Protein AF-A0A1S3QS53-F1 (afdb_monomer)

Solvent-accessible surface area (backbone atoms only — not comparable to full-atom values): 6343 Å² total; per-residue (Å²): 112,72,65,60,53,71,73,27,50,76,49,95,85,56,65,49,58,58,57,58,58,62,45,46,65,56,51,43,50,77,37,22,27,27,38,92,88,38,71,75,35,67,43,44,47,79,46,76,48,75,41,63,48,99,82,55,25,57,74,42,71,50,78,50,78,40,78,63,57,66,66,60,80,82,50,77,58,94,80,39,44,70,62,66,73,96,72,88,73,77,90,76,81,80,88,74,91,88,135

Foldseek 3Di:
DVVLQVPQDDPPPDCQVVVVVVVVVVQQLQAFKQDPVHRRHGQKDKDKDFDADPSRHTPHIDIDIGRRPPVVVPDDDPRIGHNPDDDDDDDPPPPDDDD

Sequence (99 aa):
MRYFATVSGAATEANVEEKVLASNPIMEAIGNAKTTRNDNSSRFGKYIEIGFDKHYRIIGANMRTYLLEKSRVVFQVMHHQHTVGPGKSGALVWVGGYG

Radius of gyration: 19.68 Å; Cα contacts (8 Å, |Δi|>4): 110; chains: 1; bounding box: 40×22×64 Å

Nearest PDB structures (foldseek):
  1w7j-assembly1_A-2  TM=9.448E-01  e=2.230E-10  Gallus gallus
  1mmd-assembly1_A  TM=9.081E-01  e=2.998E-07  Dictyostelium discoideum
  1mma-assembly1_A  TM=8.883E-01  e=8.231E-07  Dictyostelium discoideum
  6bih-assembly1_H  TM=8.659E-01  e=4.198E-07  Gallus gallus
  5i0i-assembly2_B  TM=8.007E-01  e=7.592E-06  Homo sapiens

Secondary structure (DSSP, 8-state):
-HHHHHHS---TT--HHHHHHHHHHHHHHHHEEE-SS-TTEE-SEEEEEEEE-TTS-EEEEEEEEE---GGGGT---TT-EESS---------------

Mean predicted aligned error: 12.35 Å

pLDDT: mean 70.64, std 17.49, range [27.09, 89.94]

Structure (mmCIF, N/CA/C/O backbone):
data_AF-A0A1S3QS53-F1
#
_entry.id   AF-A0A1S3QS53-F1
#
loop_
_atom_site.group_PDB
_atom_site.id
_atom_site.type_symbol
_atom_site.label_atom_id
_atom_site.label_alt_id
_atom_site.label_comp_id
_atom_site.label_asym_id
_atom_site.label_entity_id
_atom_site.label_seq_id
_atom_site.pdbx_PDB_ins_code
_atom_site.Cartn_x
_atom_site.Cartn_y
_atom_site.Cartn_z
_atom_site.occupancy
_atom_site.B_iso_or_equiv
_atom_site.auth_seq_id
_atom_site.auth_comp_id
_atom_site.auth_asym_id
_atom_site.auth_atom_id
_atom_site.pdbx_PDB_model_num
ATOM 1 N N . MET A 1 1 ? -9.437 3.469 0.513 1.00 69.75 1 MET A N 1
ATOM 2 C CA . MET A 1 1 ? -8.851 3.930 1.793 1.00 69.75 1 MET A CA 1
ATOM 3 C C . MET A 1 1 ? -9.527 5.175 2.346 1.00 69.75 1 MET A C 1
ATOM 5 O O . MET A 1 1 ? -9.972 5.091 3.478 1.00 69.75 1 MET A O 1
ATOM 9 N N . ARG A 1 2 ? -9.709 6.259 1.571 1.00 72.56 2 ARG A N 1
ATOM 10 C CA . ARG A 1 2 ? -10.377 7.492 2.055 1.00 72.56 2 ARG A CA 1
ATOM 11 C C . ARG A 1 2 ? -11.751 7.271 2.706 1.00 72.56 2 ARG A C 1
ATOM 13 O O . ARG A 1 2 ? -12.019 7.833 3.757 1.00 72.56 2 ARG A O 1
ATOM 20 N N . TYR A 1 3 ? -12.594 6.413 2.120 1.00 80.00 3 TYR A N 1
ATOM 21 C CA . TYR A 1 3 ? -13.925 6.122 2.670 1.00 80.00 3 TYR A CA 1
ATOM 22 C C . TYR A 1 3 ? -13.865 5.580 4.104 1.00 80.00 3 TYR A C 1
ATOM 24 O O . TYR A 1 3 ? -14.456 6.172 4.998 1.00 80.00 3 TYR A O 1
ATOM 32 N N . PHE A 1 4 ? -13.101 4.503 4.331 1.00 73.25 4 PHE A N 1
ATOM 33 C CA . PHE A 1 4 ? -12.984 3.879 5.652 1.00 73.25 4 PHE A CA 1
ATOM 34 C C . PHE A 1 4 ? -12.484 4.852 6.710 1.00 73.25 4 PHE A C 1
ATOM 36 O O . PHE A 1 4 ? -13.006 4.856 7.814 1.00 73.25 4 PHE A O 1
ATOM 43 N N . ALA A 1 5 ? -11.543 5.717 6.352 1.00 69.25 5 ALA A N 1
ATOM 44 C CA . ALA A 1 5 ? -11.017 6.695 7.283 1.00 69.25 5 ALA A CA 1
ATOM 45 C C . ALA A 1 5 ? -11.995 7.826 7.624 1.00 69.25 5 ALA A C 1
ATOM 47 O O . ALA A 1 5 ? -11.999 8.316 8.749 1.00 69.25 5 ALA A O 1
ATOM 48 N N . THR A 1 6 ? -12.867 8.196 6.684 1.00 73.81 6 THR A N 1
ATOM 49 C CA . THR A 1 6 ? -13.917 9.190 6.941 1.00 73.81 6 THR A CA 1
ATOM 50 C C . THR A 1 6 ? -15.003 8.627 7.863 1.00 73.81 6 THR A C 1
ATOM 52 O O . THR A 1 6 ? -15.507 9.340 8.724 1.00 73.81 6 THR A O 1
ATOM 55 N N . VAL A 1 7 ? -15.367 7.349 7.704 1.00 79.31 7 VAL A N 1
ATOM 56 C CA . VAL A 1 7 ? -16.504 6.751 8.428 1.00 79.31 7 VAL A CA 1
ATOM 57 C C . VAL A 1 7 ? -16.133 6.108 9.764 1.00 79.31 7 VAL A C 1
ATOM 59 O O . VAL A 1 7 ? -17.001 5.971 10.619 1.00 79.31 7 VAL A O 1
ATOM 62 N N . SER A 1 8 ? -14.876 5.705 9.970 1.00 69.62 8 SER A N 1
ATOM 63 C CA . SER A 1 8 ? -14.479 4.944 11.163 1.00 69.62 8 SER A CA 1
ATOM 64 C C . SER A 1 8 ? -14.176 5.799 12.394 1.00 69.62 8 SER A C 1
ATOM 66 O O . SER A 1 8 ? -13.903 5.233 13.443 1.00 69.62 8 SER A O 1
ATOM 68 N N . GLY A 1 9 ? -14.165 7.131 12.285 1.00 62.41 9 GLY A N 1
ATOM 69 C CA . GLY A 1 9 ? -13.736 8.033 13.359 1.00 62.41 9 GLY A CA 1
ATOM 70 C C . GLY A 1 9 ? -12.234 7.918 13.652 1.00 62.41 9 GLY A C 1
ATOM 71 O O . GLY A 1 9 ? -11.726 6.858 14.018 1.00 62.41 9 GLY A O 1
ATOM 72 N N . ALA A 1 10 ? -11.489 9.008 13.475 1.00 56.41 10 ALA A N 1
ATOM 73 C CA . ALA A 1 10 ? -10.059 9.022 13.766 1.00 56.41 10 ALA A CA 1
ATOM 74 C C . ALA A 1 10 ? -9.830 8.875 15.281 1.00 56.41 10 ALA A C 1
ATOM 76 O O . ALA A 1 10 ? -10.260 9.720 16.067 1.00 56.41 10 ALA A O 1
ATOM 77 N N . ALA A 1 11 ? -9.156 7.799 15.701 1.00 57.78 11 ALA A N 1
ATOM 78 C CA . ALA A 1 11 ? -8.604 7.721 17.047 1.00 57.78 11 ALA A CA 1
ATOM 79 C C . ALA A 1 11 ? -7.537 8.818 17.172 1.00 57.78 11 ALA A C 1
ATOM 81 O O . ALA A 1 11 ? -6.595 8.867 16.384 1.00 57.78 11 ALA A O 1
ATOM 82 N N . THR A 1 12 ? -7.724 9.706 18.143 1.00 55.88 12 THR A N 1
ATOM 83 C CA . THR A 1 12 ? -7.199 11.078 18.248 1.00 55.88 12 THR A CA 1
ATOM 84 C C . THR A 1 12 ? -5.679 11.279 18.187 1.00 55.88 12 THR A C 1
ATOM 86 O O . THR A 1 12 ? -5.246 12.421 18.229 1.00 55.88 12 THR A O 1
ATOM 89 N N . GLU A 1 13 ? -4.856 10.239 18.035 1.00 53.41 13 GLU A N 1
ATOM 90 C CA . GLU A 1 13 ? -3.390 10.379 17.953 1.00 53.41 13 GLU A CA 1
ATOM 91 C C . GLU A 1 13 ? -2.705 9.491 16.901 1.00 53.41 13 GLU A C 1
ATOM 93 O O . GLU A 1 13 ? -1.505 9.616 16.657 1.00 53.41 13 GLU A O 1
ATOM 98 N N . ALA A 1 14 ? -3.445 8.620 16.210 1.00 57.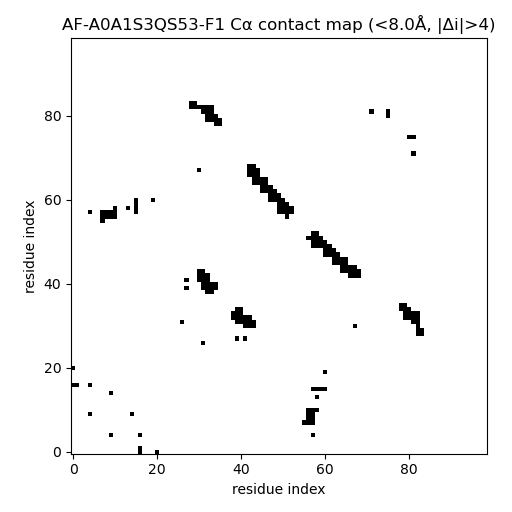03 14 ALA A N 1
ATOM 99 C CA . ALA A 1 14 ? -2.880 7.749 15.189 1.00 57.03 14 ALA A CA 1
ATOM 100 C C . ALA A 1 14 ? -3.615 7.961 13.864 1.00 57.03 14 ALA A C 1
ATOM 102 O O . ALA A 1 14 ? -4.539 7.222 13.530 1.00 57.03 14 ALA A O 1
ATOM 103 N N . ASN A 1 15 ? -3.160 8.937 13.069 1.00 72.56 15 ASN A N 1
ATOM 104 C CA . ASN A 1 15 ? -3.556 9.101 11.664 1.00 72.56 15 ASN A CA 1
ATOM 105 C C . ASN A 1 15 ? -2.985 7.953 10.806 1.00 72.56 15 ASN A C 1
ATOM 107 O O . ASN A 1 15 ? -2.176 8.143 9.897 1.00 72.56 15 ASN A O 1
ATOM 111 N N . VAL A 1 16 ? -3.376 6.717 11.121 1.00 73.44 16 VAL A N 1
ATOM 112 C CA . VAL A 1 16 ? -3.018 5.506 10.377 1.00 73.44 16 VAL A CA 1
ATOM 113 C C . VAL A 1 16 ? -3.454 5.650 8.922 1.00 73.44 16 VAL A C 1
ATOM 115 O O . VAL A 1 16 ? -2.718 5.242 8.028 1.00 73.44 16 VAL A O 1
ATOM 118 N N . GLU A 1 17 ? -4.599 6.295 8.672 1.00 74.19 17 GLU A N 1
ATOM 119 C CA . GLU A 1 17 ? -5.030 6.663 7.322 1.00 74.19 17 GLU A CA 1
ATOM 120 C C . GLU A 1 17 ? -3.949 7.451 6.588 1.00 74.19 17 GLU A C 1
ATOM 122 O O . GLU A 1 17 ? -3.544 7.049 5.501 1.00 74.19 17 GLU A O 1
ATOM 127 N N . GLU A 1 18 ? -3.515 8.575 7.158 1.00 78.12 18 GLU A N 1
ATOM 128 C CA . GLU A 1 18 ? -2.587 9.495 6.509 1.00 78.12 18 GLU A CA 1
ATOM 129 C C . GLU A 1 18 ? -1.287 8.777 6.158 1.00 78.12 18 GLU A C 1
ATOM 131 O O . GLU A 1 18 ? -0.799 8.899 5.039 1.00 78.12 18 GLU A O 1
ATOM 136 N N . LYS A 1 19 ? -0.793 7.919 7.057 1.00 80.12 19 LYS A N 1
ATOM 137 C CA . LYS A 1 19 ? 0.389 7.083 6.813 1.00 80.12 19 LYS A CA 1
ATOM 138 C C . LYS A 1 19 ? 0.166 6.067 5.690 1.00 80.12 19 LYS A C 1
ATOM 140 O O . LYS A 1 19 ? 1.031 5.898 4.831 1.00 80.12 19 LYS A O 1
ATOM 145 N N . VAL A 1 20 ? -0.994 5.408 5.651 1.00 80.88 20 VAL A N 1
ATOM 146 C CA . VAL A 1 20 ? -1.333 4.468 4.569 1.00 80.88 20 VAL A CA 1
ATOM 147 C C . VAL A 1 20 ? -1.495 5.201 3.237 1.00 80.88 20 VAL A C 1
ATOM 149 O O . VAL A 1 20 ? -1.013 4.718 2.214 1.00 80.88 20 VAL A O 1
ATOM 152 N N . LEU A 1 21 ? -2.118 6.379 3.216 1.00 81.38 21 LEU A N 1
ATOM 153 C CA . LEU A 1 21 ? -2.251 7.193 2.008 1.00 81.38 21 LEU A CA 1
ATOM 154 C C . LEU A 1 21 ? -0.897 7.739 1.538 1.00 81.38 21 LEU A C 1
ATOM 156 O O . LEU A 1 21 ? -0.609 7.662 0.345 1.00 81.38 21 LEU A O 1
ATOM 160 N N . ALA A 1 22 ? -0.048 8.200 2.457 1.00 83.56 22 ALA A N 1
ATOM 161 C CA . ALA A 1 22 ? 1.305 8.679 2.178 1.00 83.56 22 ALA A CA 1
ATOM 162 C C . ALA A 1 22 ? 2.236 7.573 1.655 1.00 83.56 22 ALA A C 1
ATOM 164 O O . ALA A 1 22 ? 3.189 7.856 0.933 1.00 83.56 22 ALA A O 1
ATOM 165 N N . SER A 1 23 ? 1.943 6.302 1.953 1.00 83.31 23 SER A N 1
ATOM 166 C CA . SER A 1 23 ? 2.692 5.176 1.386 1.00 83.31 23 SER A CA 1
ATOM 167 C C . SER A 1 23 ? 2.419 4.951 -0.107 1.00 83.31 23 SER A C 1
ATOM 169 O O . SER A 1 23 ? 3.259 4.372 -0.794 1.00 83.31 23 SER A O 1
ATOM 171 N N . ASN A 1 24 ? 1.279 5.416 -0.644 1.00 83.56 24 ASN A N 1
ATOM 172 C CA . ASN A 1 24 ? 0.922 5.174 -2.044 1.00 83.56 24 ASN A CA 1
ATOM 173 C C . ASN A 1 24 ? 1.917 5.823 -3.021 1.00 83.56 24 ASN A C 1
ATOM 175 O O . ASN A 1 24 ? 2.466 5.071 -3.821 1.00 83.56 24 ASN A O 1
ATOM 179 N N . PRO A 1 25 ? 2.249 7.129 -2.935 1.00 86.50 25 PRO A N 1
ATOM 180 C CA . PRO A 1 25 ? 3.251 7.732 -3.817 1.00 86.50 25 PRO A CA 1
ATOM 181 C C . PRO A 1 25 ? 4.600 7.004 -3.808 1.00 86.50 25 PRO A C 1
ATOM 183 O O . PRO A 1 25 ? 5.209 6.824 -4.857 1.00 86.50 25 PRO A O 1
ATOM 186 N N . ILE A 1 26 ? 5.047 6.536 -2.637 1.00 84.50 26 ILE A N 1
ATOM 187 C CA . ILE A 1 26 ? 6.311 5.799 -2.491 1.00 84.50 26 ILE A CA 1
ATOM 188 C C . ILE A 1 26 ? 6.231 4.465 -3.238 1.00 84.50 26 ILE A C 1
ATOM 190 O O . ILE A 1 26 ? 7.106 4.135 -4.034 1.00 84.50 26 ILE A O 1
ATOM 194 N N . MET A 1 27 ? 5.159 3.713 -3.003 1.00 83.12 27 MET A N 1
ATOM 195 C CA . MET A 1 27 ? 4.927 2.404 -3.612 1.00 83.12 27 MET A CA 1
ATOM 196 C C . MET A 1 27 ? 4.732 2.491 -5.131 1.00 83.12 27 MET A C 1
ATOM 198 O O . MET A 1 27 ? 5.162 1.602 -5.864 1.00 83.12 27 MET A O 1
ATOM 202 N N . GLU A 1 28 ? 4.109 3.566 -5.609 1.00 83.38 28 GLU A N 1
ATOM 203 C CA . GLU A 1 28 ? 3.974 3.846 -7.035 1.00 83.38 28 GLU A CA 1
ATOM 204 C C . GLU A 1 28 ? 5.326 4.207 -7.657 1.00 83.38 28 GLU A C 1
ATOM 206 O O . GLU A 1 28 ? 5.687 3.648 -8.689 1.00 83.38 28 GLU A O 1
ATOM 211 N N . ALA A 1 29 ? 6.125 5.052 -6.999 1.00 79.81 29 ALA A N 1
ATOM 212 C CA . ALA A 1 29 ? 7.443 5.438 -7.495 1.00 79.81 29 ALA A CA 1
ATOM 213 C C . ALA A 1 29 ? 8.395 4.241 -7.663 1.00 79.81 29 ALA A C 1
ATOM 215 O O . ALA A 1 29 ? 9.167 4.215 -8.620 1.00 79.81 29 ALA A O 1
ATOM 216 N N . ILE A 1 30 ? 8.335 3.245 -6.773 1.00 80.06 30 ILE A N 1
ATOM 217 C CA . ILE A 1 30 ? 9.228 2.070 -6.814 1.00 80.06 30 ILE A CA 1
ATOM 218 C C . ILE A 1 30 ? 8.677 0.885 -7.614 1.00 80.06 30 ILE A C 1
ATOM 220 O O . ILE A 1 30 ? 9.435 -0.009 -7.981 1.00 80.06 30 ILE A O 1
ATOM 224 N N . GLY A 1 31 ? 7.360 0.812 -7.802 1.00 77.00 31 GLY A N 1
ATOM 225 C CA . GLY A 1 31 ? 6.698 -0.417 -8.239 1.00 77.00 31 GLY A CA 1
ATOM 226 C C . GLY A 1 31 ? 5.741 -0.246 -9.410 1.00 77.00 31 GLY A C 1
ATOM 227 O O . GLY A 1 31 ? 5.253 -1.253 -9.936 1.00 77.00 31 GLY A O 1
ATOM 228 N N . ASN A 1 32 ? 5.471 0.986 -9.840 1.00 84.62 32 ASN A N 1
ATOM 229 C CA . ASN A 1 32 ? 4.718 1.235 -11.057 1.00 84.62 32 ASN A CA 1
ATOM 230 C C . ASN A 1 32 ? 5.661 1.457 -12.237 1.00 84.62 32 ASN A C 1
ATOM 232 O O . ASN A 1 32 ? 6.807 1.867 -12.097 1.00 84.62 32 ASN A O 1
ATOM 236 N N . ALA A 1 33 ? 5.173 1.151 -13.430 1.00 77.94 33 ALA A N 1
ATOM 237 C CA . ALA A 1 33 ? 5.882 1.413 -14.667 1.00 77.94 33 ALA A CA 1
ATOM 238 C C . ALA A 1 33 ? 4.889 1.840 -15.743 1.00 77.94 33 ALA A C 1
ATOM 240 O O . ALA A 1 33 ? 3.743 1.372 -15.781 1.00 77.94 33 ALA A O 1
ATOM 241 N N . LYS A 1 34 ? 5.360 2.675 -16.664 1.00 82.81 34 LYS A N 1
ATOM 242 C CA . LYS A 1 34 ? 4.627 2.996 -17.877 1.00 82.81 34 LYS A CA 1
ATOM 243 C C . LYS A 1 34 ? 4.627 1.792 -18.804 1.00 82.81 34 LYS A C 1
ATOM 245 O O . LYS A 1 34 ? 5.658 1.170 -1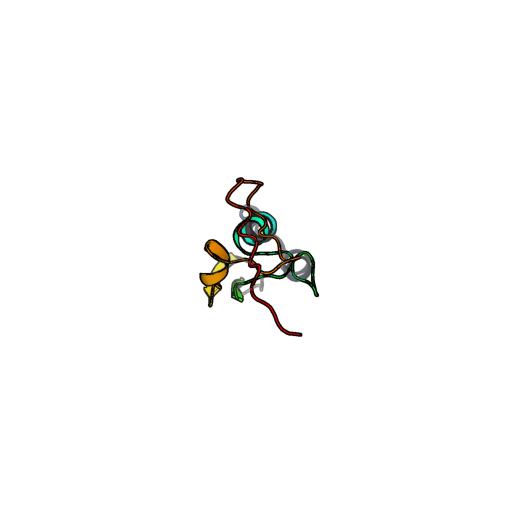9.082 1.00 82.81 34 LYS A O 1
ATOM 250 N N . THR A 1 35 ? 3.442 1.470 -19.296 1.00 77.50 35 THR A N 1
ATOM 251 C CA . THR A 1 35 ? 3.210 0.424 -20.280 1.00 77.50 35 THR A CA 1
ATOM 252 C C . THR A 1 35 ? 2.483 0.966 -21.494 1.00 77.50 35 THR A C 1
ATOM 254 O O . THR A 1 35 ? 1.862 2.017 -21.420 1.00 77.50 35 THR A O 1
ATOM 257 N N . THR A 1 36 ? 2.496 0.220 -22.596 1.00 75.75 36 THR A N 1
ATOM 258 C CA . THR A 1 36 ? 1.715 0.552 -23.799 1.00 75.75 36 THR A CA 1
ATOM 259 C C . THR A 1 36 ? 0.218 0.743 -23.538 1.00 75.75 36 THR A C 1
ATOM 261 O O . THR A 1 36 ? -0.439 1.437 -24.303 1.00 75.75 36 THR A O 1
ATOM 264 N N . ARG A 1 37 ? -0.334 0.136 -22.475 1.00 79.25 37 ARG A N 1
ATOM 265 C CA . ARG A 1 37 ? -1.770 0.184 -22.141 1.00 79.25 37 ARG A CA 1
ATOM 266 C C . ARG A 1 37 ? -2.118 1.100 -20.968 1.00 79.25 37 ARG A C 1
ATOM 268 O O . ARG A 1 37 ? -3.275 1.474 -20.825 1.00 79.25 37 ARG A O 1
ATOM 275 N N . ASN A 1 38 ? -1.160 1.394 -20.094 1.00 81.69 38 ASN A N 1
ATOM 276 C CA . ASN A 1 38 ? -1.371 2.185 -18.883 1.00 81.69 38 ASN A CA 1
ATOM 277 C C . ASN A 1 38 ? -0.057 2.854 -18.472 1.00 81.69 38 ASN A C 1
ATOM 279 O O . ASN A 1 38 ? 0.944 2.164 -18.252 1.00 81.69 38 ASN A O 1
ATOM 283 N N . ASP A 1 39 ? -0.086 4.175 -18.331 1.00 81.88 39 ASP A N 1
ATOM 284 C CA . ASP A 1 39 ? 1.067 4.994 -17.962 1.00 81.88 39 ASP A CA 1
ATOM 285 C C . ASP A 1 39 ? 1.515 4.816 -16.500 1.00 81.88 39 ASP A C 1
ATOM 287 O O . ASP A 1 39 ? 2.664 5.111 -16.187 1.00 81.88 39 ASP A O 1
ATOM 291 N N . ASN A 1 40 ? 0.660 4.281 -15.621 1.00 82.62 40 ASN A N 1
ATOM 292 C CA . ASN A 1 40 ? 0.957 4.048 -14.205 1.00 82.62 40 ASN A CA 1
ATOM 293 C C . ASN A 1 40 ? 0.559 2.620 -13.779 1.00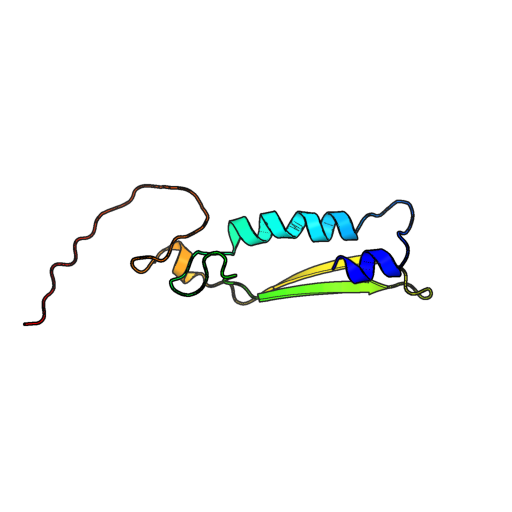 82.62 40 ASN A C 1
ATOM 295 O O . ASN A 1 40 ? -0.221 2.413 -12.848 1.00 82.62 40 ASN A O 1
ATOM 299 N N . SER A 1 41 ? 1.041 1.605 -14.505 1.00 81.25 41 SER A N 1
ATOM 300 C CA . SER A 1 41 ? 0.724 0.207 -14.194 1.00 81.25 41 SER A CA 1
ATOM 301 C C . SER A 1 41 ? 1.549 -0.280 -13.006 1.00 81.25 41 SER A C 1
ATOM 303 O O . SER A 1 41 ? 2.759 -0.459 -13.134 1.00 81.25 41 SER A O 1
ATOM 305 N N . SER A 1 42 ? 0.901 -0.636 -11.896 1.00 83.88 42 SER A N 1
ATOM 306 C CA .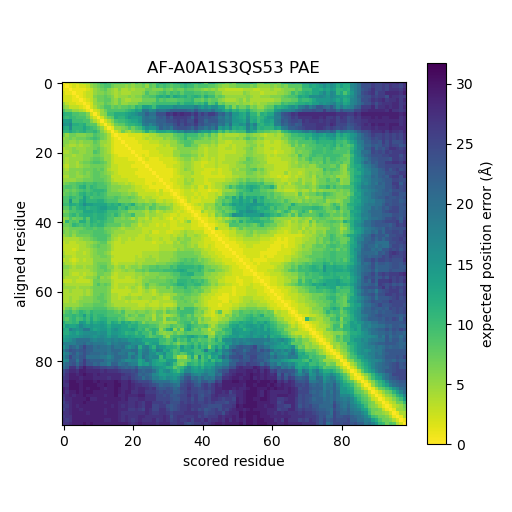 SER A 1 42 ? 1.559 -1.385 -10.818 1.00 83.88 42 SER A CA 1
ATOM 307 C C . SER A 1 42 ? 2.050 -2.745 -11.307 1.00 83.88 42 SER A C 1
ATOM 309 O O . SER A 1 42 ? 1.323 -3.482 -11.980 1.00 83.88 42 SER A O 1
ATOM 311 N N . ARG A 1 43 ? 3.307 -3.067 -10.991 1.00 85.19 43 ARG A N 1
ATOM 312 C CA . ARG A 1 43 ? 3.995 -4.316 -11.368 1.00 85.19 43 ARG A CA 1
ATOM 313 C C . ARG A 1 43 ? 4.265 -5.219 -10.163 1.00 85.19 43 ARG A C 1
ATOM 315 O O . ARG A 1 43 ? 5.146 -6.074 -10.194 1.00 85.19 43 ARG A O 1
ATOM 322 N N . PHE A 1 44 ? 3.487 -5.011 -9.108 1.00 87.31 44 PHE A N 1
ATOM 323 C CA . PHE A 1 44 ? 3.434 -5.815 -7.898 1.00 87.31 44 PHE A CA 1
ATOM 324 C C . PHE A 1 44 ? 1.985 -5.860 -7.397 1.00 87.31 44 PHE A C 1
ATOM 326 O O . PHE A 1 44 ? 1.208 -4.926 -7.604 1.00 87.31 44 PHE A O 1
ATOM 333 N N . GLY A 1 45 ? 1.620 -6.947 -6.726 1.00 86.38 45 GLY A N 1
ATOM 334 C CA . GLY A 1 45 ? 0.391 -7.036 -5.948 1.00 86.38 45 GLY A CA 1
ATOM 335 C C . GLY A 1 45 ? 0.568 -6.340 -4.602 1.00 86.38 45 GLY A C 1
ATOM 336 O O . GLY A 1 45 ? 1.564 -6.563 -3.914 1.00 86.38 45 GLY A O 1
ATOM 337 N N . LYS A 1 46 ? -0.405 -5.515 -4.210 1.00 87.12 46 LYS A N 1
ATOM 338 C CA . LYS A 1 46 ? -0.441 -4.831 -2.911 1.00 87.12 46 LYS A CA 1
ATOM 339 C C . LYS A 1 46 ? -1.637 -5.326 -2.109 1.00 87.12 46 LYS A C 1
ATOM 341 O O . LYS A 1 46 ? -2.770 -5.169 -2.555 1.00 87.12 46 LYS A O 1
ATOM 346 N N . TYR A 1 47 ? -1.391 -5.873 -0.927 1.00 87.31 47 TYR A N 1
ATOM 347 C CA . TYR A 1 47 ? -2.421 -6.212 0.048 1.00 87.31 47 TYR A CA 1
ATOM 348 C C . TYR A 1 47 ? -2.284 -5.293 1.259 1.00 87.31 47 TYR A C 1
ATOM 350 O O . TYR A 1 47 ? -1.187 -5.141 1.794 1.00 87.31 47 TYR A O 1
ATOM 358 N N . ILE A 1 48 ? -3.383 -4.664 1.669 1.00 87.38 48 ILE A N 1
ATOM 359 C CA . ILE A 1 48 ? -3.431 -3.797 2.848 1.00 87.38 48 ILE A CA 1
ATOM 360 C C . ILE A 1 48 ? -4.492 -4.362 3.782 1.00 87.38 48 ILE A C 1
ATOM 362 O O . ILE A 1 48 ? -5.675 -4.375 3.450 1.00 87.38 48 ILE A O 1
ATOM 366 N N . GLU A 1 49 ? -4.051 -4.823 4.941 1.00 88.88 49 GLU A N 1
ATOM 367 C CA . GLU A 1 49 ? -4.887 -5.254 6.050 1.00 88.88 49 GLU A CA 1
ATOM 368 C C . GLU A 1 49 ? -5.187 -4.044 6.936 1.00 88.88 49 GLU A C 1
ATOM 370 O O . GLU A 1 49 ? -4.273 -3.297 7.287 1.00 88.88 49 GLU A O 1
ATOM 375 N N . ILE A 1 50 ? -6.456 -3.834 7.287 1.00 86.50 50 ILE A N 1
ATOM 376 C CA . ILE A 1 50 ? -6.895 -2.741 8.161 1.00 86.50 50 ILE A CA 1
ATOM 377 C C . ILE A 1 50 ? -7.427 -3.366 9.447 1.00 86.50 50 ILE A C 1
ATOM 379 O O . ILE A 1 50 ? -8.360 -4.165 9.407 1.00 86.50 50 ILE A O 1
ATOM 383 N N . GLY A 1 51 ? -6.833 -2.998 10.578 1.00 87.38 51 GLY A N 1
ATOM 384 C CA . GLY A 1 51 ? -7.290 -3.424 11.895 1.00 87.38 51 GLY A CA 1
ATOM 385 C C . GLY A 1 51 ? -8.384 -2.500 12.417 1.00 87.38 51 GLY A C 1
ATOM 386 O O . GLY A 1 51 ? -8.231 -1.276 12.374 1.00 87.38 51 GLY A O 1
ATOM 387 N N . PHE A 1 52 ? -9.445 -3.092 12.966 1.00 86.56 52 PHE A N 1
ATOM 388 C CA . PHE A 1 52 ? -10.543 -2.378 13.618 1.00 86.56 52 PHE A CA 1
ATOM 389 C C . PHE A 1 52 ? -10.666 -2.780 15.090 1.00 86.56 52 PHE A C 1
ATOM 391 O O . PHE A 1 52 ? -10.425 -3.936 15.442 1.00 86.56 52 PHE A O 1
ATOM 398 N N . ASP A 1 53 ? -11.053 -1.837 15.950 1.00 86.25 53 ASP A N 1
ATOM 399 C CA . ASP A 1 53 ? -11.459 -2.145 17.324 1.00 86.25 53 ASP A CA 1
ATOM 400 C C . ASP A 1 53 ? -12.922 -2.619 17.409 1.00 86.25 53 ASP A C 1
ATOM 402 O O . ASP A 1 53 ? -13.659 -2.666 16.423 1.00 86.25 53 ASP A O 1
ATOM 406 N N . LYS A 1 54 ? -13.371 -2.948 18.627 1.00 89.94 54 LYS A N 1
ATOM 407 C CA . LYS A 1 54 ? -14.757 -3.367 18.907 1.00 89.94 54 LYS A CA 1
ATOM 408 C C . LYS A 1 54 ? -15.810 -2.288 18.609 1.00 89.94 54 LYS A C 1
ATOM 410 O O . LYS A 1 54 ? -16.991 -2.606 18.562 1.00 89.94 54 LYS A O 1
ATOM 415 N N . HIS A 1 55 ? -15.392 -1.037 18.426 1.00 87.00 55 HIS A N 1
ATOM 416 C CA . HIS A 1 55 ? -16.243 0.095 18.064 1.00 87.00 55 HIS A CA 1
ATOM 417 C C . HIS A 1 55 ? -16.092 0.467 16.579 1.00 87.00 55 HIS A C 1
ATOM 419 O O . HIS A 1 55 ? -16.513 1.548 16.179 1.00 87.00 55 HIS A O 1
ATOM 425 N N . TYR A 1 56 ? -15.497 -0.416 15.766 1.00 83.38 56 TYR A N 1
ATOM 426 C CA . TYR A 1 56 ? -15.251 -0.230 14.334 1.00 83.38 56 TYR A CA 1
ATOM 427 C C . TYR A 1 56 ? -14.360 0.970 13.983 1.00 83.38 56 TYR A C 1
ATOM 429 O O . TYR A 1 56 ? -14.410 1.483 12.863 1.00 83.38 56 TYR A O 1
ATOM 437 N N . ARG A 1 57 ? -13.494 1.392 14.907 1.00 81.75 57 ARG A N 1
ATOM 438 C CA . ARG A 1 57 ? -12.490 2.434 14.666 1.00 81.75 57 ARG A CA 1
ATOM 439 C C . ARG A 1 57 ? -11.204 1.818 14.146 1.00 81.75 57 ARG A C 1
ATOM 441 O O . ARG A 1 57 ? -10.809 0.739 14.587 1.00 81.75 57 ARG A O 1
ATOM 448 N N . ILE A 1 58 ? -10.532 2.506 13.226 1.00 81.12 58 ILE A N 1
ATOM 449 C CA . ILE A 1 58 ? -9.246 2.049 12.687 1.00 81.12 58 ILE A CA 1
ATOM 450 C C . ILE A 1 58 ? -8.180 2.151 13.781 1.00 81.12 58 ILE A C 1
ATOM 452 O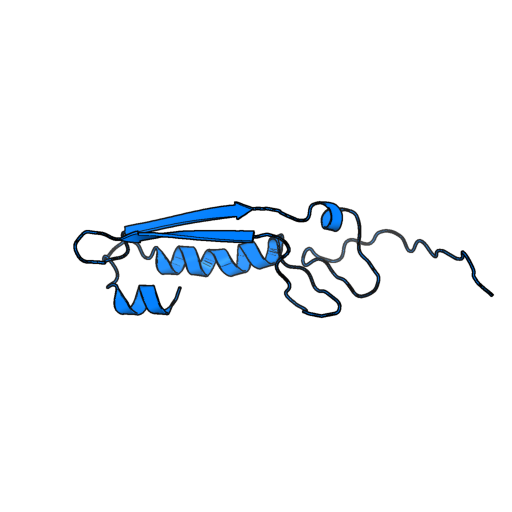 O . ILE A 1 58 ? -7.928 3.232 14.309 1.00 81.12 58 ILE A O 1
ATOM 456 N N . ILE A 1 59 ? -7.529 1.028 14.085 1.00 85.06 59 ILE A N 1
ATOM 457 C CA . ILE A 1 59 ? -6.438 0.948 15.074 1.00 85.06 59 ILE A CA 1
ATOM 458 C C . ILE A 1 59 ? -5.060 0.782 14.436 1.00 85.06 59 ILE A C 1
ATOM 460 O O . ILE A 1 59 ? -4.043 1.009 15.086 1.00 85.06 59 ILE A O 1
ATOM 464 N N . GLY A 1 60 ? -5.002 0.374 13.169 1.00 84.94 60 GLY A N 1
ATOM 465 C CA . GLY A 1 60 ? -3.745 0.056 12.508 1.00 84.94 60 GLY A CA 1
ATOM 466 C C . GLY A 1 60 ? -3.938 -0.448 11.087 1.00 84.94 60 GLY A C 1
ATOM 467 O O . GLY A 1 60 ? -5.053 -0.746 10.658 1.00 84.94 60 GLY A O 1
ATOM 468 N N . ALA A 1 61 ? -2.832 -0.542 10.356 1.00 86.12 61 ALA A N 1
ATOM 469 C CA . ALA A 1 61 ? -2.801 -1.156 9.041 1.00 86.12 61 ALA A CA 1
ATOM 470 C C . ALA A 1 61 ? -1.477 -1.893 8.827 1.00 86.12 61 ALA A C 1
ATOM 472 O O . ALA A 1 61 ? -0.429 -1.440 9.288 1.00 86.12 61 ALA A O 1
ATOM 473 N N . ASN A 1 62 ? -1.526 -3.011 8.109 1.00 86.94 62 ASN A N 1
ATOM 474 C CA . ASN A 1 62 ? 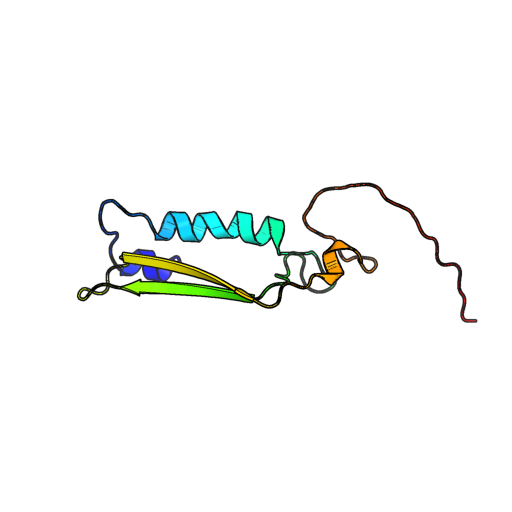-0.354 -3.777 7.703 1.00 86.94 62 ASN A CA 1
ATOM 475 C C . ASN A 1 62 ? -0.363 -3.938 6.181 1.00 86.94 62 ASN A C 1
ATOM 477 O O . ASN A 1 62 ? -1.401 -4.226 5.590 1.00 86.94 62 ASN A O 1
ATOM 481 N N . MET A 1 63 ? 0.782 -3.740 5.535 1.00 85.19 63 MET A N 1
ATOM 482 C CA . MET A 1 63 ? 0.909 -3.861 4.088 1.00 85.19 63 MET A CA 1
ATOM 483 C C . MET A 1 63 ? 1.826 -5.023 3.731 1.00 85.19 63 MET A C 1
ATOM 485 O O . MET A 1 63 ? 2.933 -5.141 4.249 1.00 85.19 63 MET A O 1
ATOM 489 N N . ARG A 1 64 ? 1.384 -5.847 2.783 1.00 87.94 64 ARG A N 1
ATOM 490 C CA . ARG A 1 64 ? 2.179 -6.926 2.196 1.00 87.94 64 ARG A CA 1
ATOM 491 C C . ARG A 1 64 ? 2.232 -6.766 0.684 1.00 87.94 64 ARG A C 1
ATOM 493 O O . ARG A 1 64 ? 1.223 -6.460 0.045 1.00 87.94 64 ARG A O 1
ATOM 500 N N . THR A 1 65 ? 3.412 -6.969 0.115 1.00 85.69 65 THR A N 1
ATOM 501 C CA . THR A 1 65 ? 3.636 -6.925 -1.330 1.00 85.69 65 THR A CA 1
ATOM 502 C C . THR A 1 65 ? 3.912 -8.319 -1.865 1.00 85.69 65 THR A C 1
ATOM 504 O O . THR A 1 65 ? 4.555 -9.142 -1.217 1.00 85.69 65 THR A O 1
ATOM 507 N N . TYR A 1 66 ? 3.406 -8.588 -3.063 1.00 85.81 66 TYR A N 1
ATOM 508 C CA . TYR A 1 66 ? 3.489 -9.894 -3.701 1.00 85.81 66 TYR A CA 1
ATOM 509 C C . TYR A 1 66 ? 3.868 -9.746 -5.170 1.00 85.81 66 TYR A C 1
ATOM 511 O O . TYR A 1 66 ? 3.508 -8.761 -5.809 1.00 85.81 66 TYR A O 1
ATOM 519 N N . LEU A 1 67 ? 4.549 -10.758 -5.716 1.00 84.25 67 LEU A N 1
ATOM 520 C CA . LEU A 1 67 ? 4.752 -10.923 -7.161 1.00 84.25 67 LEU A CA 1
ATOM 521 C C . LEU A 1 67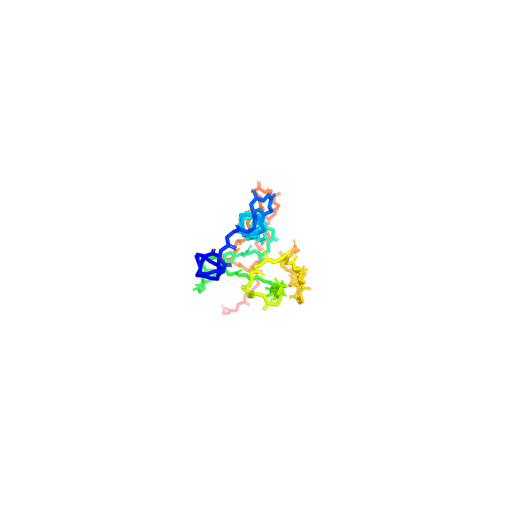 ? 5.332 -9.680 -7.863 1.00 84.25 67 LEU A C 1
ATOM 523 O O . LEU A 1 67 ? 4.845 -9.271 -8.914 1.00 84.25 67 LEU A O 1
ATOM 527 N N . LEU A 1 68 ? 6.372 -9.074 -7.282 1.00 81.62 68 LEU A N 1
ATOM 528 C CA . LEU A 1 68 ? 7.109 -8.001 -7.950 1.00 81.62 68 LEU A CA 1
ATOM 529 C C . LEU A 1 68 ? 7.756 -8.539 -9.234 1.00 81.62 68 LEU A C 1
ATOM 531 O O . LEU A 1 68 ? 8.529 -9.500 -9.191 1.00 81.62 68 LEU A O 1
ATOM 535 N N . GLU A 1 69 ? 7.481 -7.906 -10.371 1.00 78.81 69 GLU A N 1
ATOM 536 C CA . GLU A 1 69 ? 8.062 -8.275 -11.663 1.00 78.81 69 GLU A CA 1
ATOM 537 C C . GLU A 1 69 ? 9.539 -7.856 -11.759 1.00 78.81 69 GLU A C 1
ATOM 539 O O . GLU A 1 69 ? 9.897 -6.839 -12.355 1.00 78.81 69 GLU A O 1
ATOM 544 N N . LYS A 1 70 ? 10.422 -8.672 -11.172 1.00 75.50 70 LYS A N 1
ATOM 545 C CA . LYS A 1 70 ? 11.871 -8.414 -11.105 1.00 75.50 70 LYS A CA 1
ATOM 546 C C . LYS A 1 70 ? 12.533 -8.223 -12.477 1.00 75.50 70 LYS A C 1
ATOM 548 O O . LYS A 1 70 ? 13.508 -7.485 -12.576 1.00 75.50 70 LYS A O 1
ATOM 553 N N . SER A 1 71 ? 12.015 -8.847 -13.538 1.00 73.56 71 SER A N 1
ATOM 554 C CA . SER A 1 71 ? 12.578 -8.749 -14.895 1.00 73.56 71 SER A CA 1
ATOM 555 C C . SER A 1 71 ? 12.593 -7.316 -15.445 1.00 73.56 71 SER A C 1
ATOM 557 O O . SER A 1 71 ? 13.487 -6.973 -16.216 1.00 73.56 71 SER A O 1
ATOM 559 N N . ARG A 1 72 ? 11.682 -6.439 -15.000 1.00 68.50 72 ARG A N 1
ATOM 560 C CA . ARG A 1 72 ? 11.640 -5.021 -15.413 1.00 68.50 72 ARG A CA 1
ATOM 561 C C . ARG A 1 72 ? 12.766 -4.156 -14.862 1.00 68.50 72 ARG A C 1
ATOM 563 O O . ARG A 1 72 ? 12.920 -3.013 -15.294 1.00 68.50 72 ARG A O 1
ATOM 570 N N . VAL A 1 73 ? 13.537 -4.674 -13.909 1.00 69.12 73 VAL A N 1
ATOM 571 C CA . VAL A 1 73 ? 14.737 -3.991 -13.413 1.00 69.12 73 VAL A CA 1
ATOM 572 C C . VAL A 1 73 ? 15.827 -3.990 -14.485 1.00 69.12 73 VAL A C 1
ATOM 574 O O . VAL A 1 73 ? 16.557 -3.015 -14.608 1.00 69.12 73 VAL A O 1
ATOM 577 N N . VAL A 1 74 ? 15.911 -5.055 -15.288 1.00 70.56 74 VAL A N 1
ATOM 578 C CA . VAL A 1 74 ? 17.006 -5.267 -16.249 1.00 70.56 74 VAL A CA 1
ATOM 579 C C . VAL A 1 74 ? 16.565 -5.215 -17.713 1.00 70.56 74 VAL A C 1
ATOM 581 O O . VAL A 1 74 ? 17.413 -5.132 -18.594 1.00 70.56 74 VAL A O 1
ATOM 584 N N . PHE A 1 75 ? 15.257 -5.257 -17.993 1.00 69.56 75 PHE A N 1
ATOM 585 C CA . PHE A 1 75 ? 14.730 -5.325 -19.355 1.00 69.56 75 PHE A CA 1
ATOM 586 C C . PHE A 1 75 ? 13.501 -4.430 -19.558 1.00 69.56 75 PHE A C 1
ATOM 588 O O . PHE A 1 75 ? 12.552 -4.460 -18.770 1.00 69.56 75 PHE A O 1
ATOM 595 N N . GLN A 1 76 ? 13.495 -3.661 -20.652 1.00 63.56 76 GLN A N 1
ATOM 596 C CA . GLN A 1 76 ? 12.374 -2.814 -21.065 1.00 63.56 76 GLN A CA 1
ATOM 597 C C . GLN A 1 76 ? 12.130 -2.958 -22.570 1.00 63.56 76 GLN A C 1
ATOM 599 O O . GLN A 1 76 ? 13.056 -2.885 -23.373 1.00 63.56 76 GLN A O 1
ATOM 604 N N . VAL A 1 77 ? 10.865 -3.156 -22.948 1.00 67.94 77 VAL A N 1
ATOM 605 C CA . VAL A 1 77 ? 10.426 -3.151 -24.351 1.00 67.94 77 VAL A CA 1
ATOM 606 C C . VAL A 1 77 ? 10.238 -1.700 -24.801 1.00 67.94 77 VAL A C 1
ATOM 608 O O . VAL A 1 77 ? 9.830 -0.861 -23.998 1.00 67.94 77 VAL A O 1
ATOM 611 N N . MET A 1 78 ? 10.498 -1.404 -26.078 1.00 59.38 78 MET A N 1
ATOM 612 C CA . MET A 1 78 ? 10.216 -0.100 -26.698 1.00 59.38 78 MET A CA 1
ATOM 613 C C . MET A 1 78 ? 8.835 0.438 -26.266 1.00 59.38 78 MET A C 1
ATOM 615 O O . MET A 1 78 ? 7.846 -0.294 -26.271 1.00 59.38 78 MET A O 1
ATOM 619 N N . HIS A 1 79 ? 8.786 1.713 -25.862 1.00 59.34 79 HIS A N 1
ATOM 620 C CA . HIS A 1 79 ? 7.619 2.426 -25.302 1.00 59.34 79 HIS A CA 1
ATOM 621 C C . HIS A 1 79 ? 7.151 2.040 -23.882 1.00 59.34 79 HIS A C 1
ATOM 623 O O . HIS A 1 79 ? 6.201 2.643 -23.380 1.00 59.34 79 HIS A O 1
ATOM 629 N N . HIS A 1 80 ? 7.823 1.116 -23.190 1.00 59.00 80 HIS A N 1
ATOM 630 C CA . HIS A 1 80 ? 7.665 0.923 -21.745 1.00 59.00 80 HIS A CA 1
ATOM 631 C C . HIS A 1 80 ? 8.773 1.678 -20.995 1.00 59.00 80 HIS A C 1
ATOM 633 O O . HIS A 1 80 ? 9.939 1.549 -21.348 1.00 59.00 80 HIS A O 1
ATOM 639 N N . GLN A 1 81 ? 8.427 2.444 -19.957 1.00 60.25 81 GLN A N 1
ATOM 640 C CA . GLN A 1 81 ? 9.398 3.177 -19.129 1.00 60.25 81 GLN A CA 1
ATOM 641 C C . GLN A 1 81 ? 9.250 2.788 -17.658 1.00 60.25 81 GLN A C 1
ATOM 643 O O . GLN A 1 81 ? 8.138 2.663 -17.146 1.00 60.25 81 GLN A O 1
ATOM 648 N N . HIS A 1 82 ? 10.376 2.608 -16.971 1.00 58.22 82 HIS A N 1
ATOM 649 C CA . HIS A 1 82 ? 10.416 2.493 -15.513 1.00 58.22 82 HIS A CA 1
ATOM 650 C C . HIS A 1 82 ? 10.384 3.902 -14.897 1.00 58.22 82 HIS A C 1
ATOM 652 O O . HIS A 1 82 ? 10.917 4.847 -15.471 1.00 58.22 82 HIS A O 1
ATOM 658 N N . THR A 1 83 ? 9.748 4.047 -13.739 1.00 52.00 83 THR A N 1
ATOM 659 C CA . THR A 1 83 ? 9.612 5.299 -12.974 1.00 52.00 83 THR A CA 1
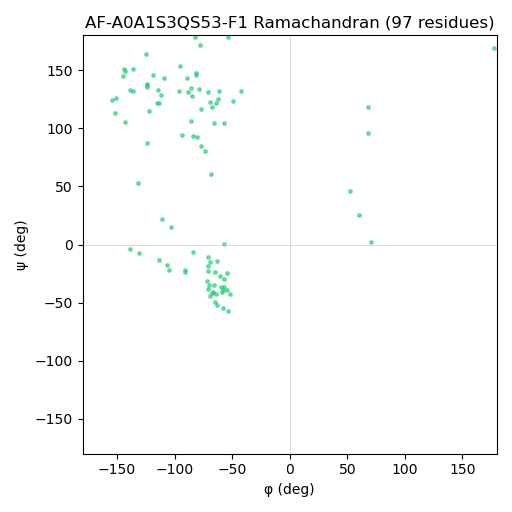ATOM 660 C C . THR A 1 83 ? 10.908 5.823 -12.344 1.00 52.00 83 THR A C 1
ATOM 662 O O . THR A 1 83 ? 10.952 6.990 -11.959 1.00 52.00 83 THR A O 1
ATOM 665 N N . VAL A 1 84 ? 11.975 5.020 -12.240 1.00 43.59 84 VAL A N 1
ATOM 666 C CA . VAL A 1 84 ? 13.268 5.482 -11.704 1.00 43.59 84 VAL A CA 1
ATOM 667 C C . VAL A 1 84 ? 14.069 6.140 -12.834 1.00 43.59 84 VAL A C 1
ATOM 669 O O . VAL A 1 84 ? 14.194 5.560 -13.907 1.00 43.59 84 VAL A O 1
ATOM 672 N N . GLY A 1 85 ? 14.538 7.370 -12.592 1.00 37.09 85 GLY A N 1
ATOM 673 C CA . GLY A 1 85 ? 14.970 8.374 -13.577 1.00 37.09 85 GLY A CA 1
ATOM 674 C C . GLY A 1 85 ? 16.022 7.983 -14.637 1.00 37.09 85 GLY A C 1
ATOM 675 O O . GLY A 1 85 ? 16.530 6.864 -14.673 1.00 37.09 85 GLY A O 1
ATOM 676 N N . PRO A 1 86 ? 16.371 8.930 -15.533 1.00 40.41 86 PRO A N 1
ATOM 677 C CA . PRO A 1 86 ? 17.027 8.652 -16.806 1.00 40.41 86 PRO A CA 1
ATOM 678 C C . PRO A 1 86 ? 18.520 8.350 -16.618 1.00 40.41 86 PRO A C 1
ATOM 680 O O . PRO A 1 86 ? 19.381 9.215 -16.763 1.00 40.41 86 PRO A O 1
ATOM 683 N N . GLY A 1 87 ? 18.838 7.095 -16.316 1.00 38.38 87 GLY A N 1
ATOM 684 C CA . GLY A 1 87 ? 20.181 6.542 -16.434 1.00 38.38 87 GLY A CA 1
ATOM 685 C C . GLY A 1 87 ? 20.404 6.049 -17.858 1.00 38.38 87 GLY A C 1
ATOM 686 O O . GLY A 1 87 ? 19.855 5.028 -18.259 1.00 38.38 87 GLY A O 1
ATOM 687 N N . LYS A 1 88 ? 21.197 6.785 -18.641 1.00 46.50 88 LYS A N 1
ATOM 688 C CA . LYS A 1 88 ? 21.692 6.345 -19.950 1.00 46.50 88 LYS A CA 1
ATOM 689 C C . LYS A 1 88 ? 22.301 4.937 -19.840 1.00 46.50 88 LYS A C 1
ATOM 691 O O . LYS A 1 88 ? 23.286 4.767 -19.131 1.00 46.50 88 LYS A O 1
ATOM 696 N N . SER A 1 89 ? 21.825 3.974 -20.627 1.00 37.03 89 SER A N 1
ATOM 697 C CA . SER A 1 89 ? 22.677 2.874 -21.089 1.00 37.03 89 SER A CA 1
ATOM 698 C C . SER A 1 89 ? 22.192 2.339 -22.431 1.00 37.03 89 SER A C 1
ATOM 700 O O . SER A 1 89 ? 21.121 1.749 -22.513 1.00 37.03 89 SER A O 1
ATOM 702 N N . GLY A 1 90 ? 23.019 2.540 -23.458 1.00 35.75 90 GLY A N 1
ATOM 703 C CA . GLY A 1 90 ? 23.118 1.647 -24.607 1.00 35.75 90 GLY A CA 1
ATOM 704 C C . GLY A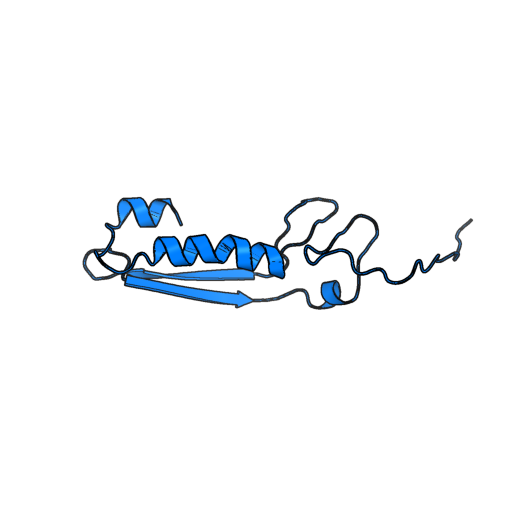 1 90 ? 21.907 1.592 -25.527 1.00 35.75 90 GLY A C 1
ATOM 705 O O . GLY A 1 90 ? 21.017 0.767 -25.355 1.00 35.75 90 GLY A O 1
ATOM 706 N N . ALA A 1 91 ? 21.956 2.371 -26.606 1.00 38.09 91 ALA A N 1
ATOM 707 C CA . ALA A 1 91 ? 21.362 1.915 -27.851 1.00 38.09 91 ALA A CA 1
ATOM 708 C C . ALA A 1 91 ? 22.020 0.573 -28.220 1.00 38.09 91 ALA A C 1
ATOM 710 O O . ALA A 1 91 ? 23.167 0.551 -28.660 1.00 38.09 91 ALA A O 1
ATOM 711 N N . LEU A 1 92 ? 21.317 -0.542 -28.021 1.00 33.22 92 LEU A N 1
ATOM 712 C CA . LEU A 1 92 ? 21.581 -1.748 -28.793 1.00 33.22 92 LEU A CA 1
ATOM 713 C C . LEU A 1 92 ? 20.611 -1.705 -29.971 1.00 33.22 92 LEU A C 1
ATOM 715 O O . LEU A 1 92 ? 19.439 -2.060 -29.858 1.00 33.22 92 LEU A O 1
ATOM 719 N N . VAL A 1 93 ? 21.095 -1.176 -31.092 1.00 29.66 93 VAL A N 1
ATOM 720 C CA . VAL A 1 93 ? 20.422 -1.333 -32.377 1.00 29.66 93 VAL A CA 1
ATOM 721 C C . VAL A 1 93 ? 20.498 -2.820 -32.714 1.00 29.66 93 VAL A C 1
ATOM 723 O O . VAL A 1 93 ? 21.556 -3.328 -33.075 1.00 29.66 93 VAL A O 1
ATOM 726 N N . TRP A 1 94 ? 19.386 -3.535 -32.563 1.00 27.09 94 TRP A N 1
ATOM 727 C CA . TRP A 1 94 ? 19.232 -4.862 -33.143 1.00 27.09 94 TRP A CA 1
ATOM 728 C C . TRP A 1 94 ? 18.872 -4.679 -34.618 1.00 27.09 94 TRP A C 1
ATOM 730 O O . TRP A 1 94 ? 17.709 -4.492 -34.965 1.00 27.09 94 TRP A O 1
ATOM 740 N N . VAL A 1 95 ? 19.882 -4.676 -35.492 1.00 38.84 95 VAL A N 1
ATOM 741 C CA . VAL A 1 95 ? 19.662 -4.972 -36.913 1.00 38.84 95 VAL A CA 1
ATOM 742 C C . VAL A 1 95 ? 19.688 -6.494 -37.046 1.00 38.84 95 VAL A C 1
ATOM 744 O O . VAL A 1 95 ? 20.751 -7.099 -37.141 1.00 38.84 95 VAL A O 1
ATOM 747 N N . GLY A 1 96 ? 18.514 -7.117 -36.983 1.00 32.22 96 GLY A N 1
ATOM 748 C CA . GLY A 1 96 ? 18.311 -8.546 -37.218 1.00 32.22 96 GLY A CA 1
ATOM 749 C C . GLY A 1 96 ? 16.989 -8.733 -37.948 1.00 32.22 96 GLY A C 1
ATOM 750 O O . GLY A 1 96 ? 15.933 -8.498 -37.372 1.00 32.22 96 GLY A O 1
ATOM 751 N N . GLY A 1 97 ? 17.076 -9.027 -39.244 1.00 36.91 97 GLY A N 1
ATOM 752 C CA . GLY A 1 97 ? 15.999 -8.834 -40.207 1.00 36.91 97 GLY A CA 1
ATOM 753 C C . GLY A 1 97 ? 14.870 -9.859 -40.210 1.00 36.91 97 GLY A C 1
ATOM 754 O O . GLY A 1 97 ? 14.954 -10.920 -39.603 1.00 36.91 97 GLY A O 1
ATOM 755 N N . TYR A 1 98 ? 13.855 -9.501 -40.995 1.00 36.12 98 TYR A N 1
ATOM 756 C CA . TYR A 1 98 ? 12.974 -10.382 -41.756 1.00 36.12 98 TYR A CA 1
ATOM 757 C C . TYR A 1 98 ? 12.515 -9.599 -42.995 1.00 36.12 98 TYR A C 1
ATOM 759 O O . TYR A 1 98 ? 11.989 -8.495 -42.840 1.00 36.12 98 TYR A O 1
ATOM 767 N N . GLY A 1 99 ? 12.716 -10.174 -44.186 1.00 39.38 99 GLY A N 1
ATOM 768 C CA . GLY A 1 99 ? 12.277 -9.634 -45.480 1.00 39.38 99 GLY A CA 1
ATOM 769 C C . GLY A 1 99 ? 13.413 -9.453 -46.466 1.00 39.38 99 GLY A C 1
ATOM 770 O O . GLY A 1 99 ? 13.875 -8.301 -46.584 1.00 39.38 99 GLY A O 1
#